Protein AF-A0AAU9UT46-F1 (afdb_monomer_lite)

Structure (mmCIF, N/CA/C/O backbone):
data_AF-A0AAU9UT46-F1
#
_entry.id   AF-A0AAU9UT46-F1
#
loop_
_atom_site.group_PDB
_atom_site.id
_atom_site.type_symbol
_atom_site.label_atom_id
_atom_site.label_alt_id
_atom_site.label_comp_id
_atom_site.label_asym_id
_atom_site.label_entity_id
_atom_site.label_seq_id
_atom_site.pdbx_PDB_ins_code
_atom_site.Cartn_x
_atom_site.Cartn_y
_atom_site.Cartn_z
_atom_site.occupancy
_atom_site.B_iso_or_equiv
_atom_site.auth_seq_id
_atom_site.auth_comp_id
_atom_site.auth_asym_id
_atom_site.auth_atom_id
_atom_site.pdbx_PDB_model_num
ATOM 1 N N . MET A 1 1 ? -20.788 -35.777 -8.411 1.00 57.06 1 MET A N 1
ATOM 2 C CA . MET A 1 1 ? -21.343 -35.150 -7.196 1.00 57.06 1 MET A CA 1
ATOM 3 C C . MET A 1 1 ? -21.324 -36.200 -6.097 1.00 57.06 1 MET A C 1
ATOM 5 O O . MET A 1 1 ? -22.243 -37.003 -6.020 1.00 57.06 1 MET A O 1
ATOM 9 N N . SER A 1 2 ? -20.212 -36.326 -5.370 1.00 73.00 2 SER A N 1
ATOM 10 C CA . SER A 1 2 ? -20.062 -37.374 -4.350 1.00 73.00 2 SER A CA 1
ATOM 11 C C . SER A 1 2 ? -20.834 -36.997 -3.082 1.00 73.00 2 SER A C 1
ATOM 13 O O . SER A 1 2 ? -21.004 -35.815 -2.790 1.00 73.00 2 SER A O 1
ATOM 15 N N . LEU A 1 3 ? -21.284 -37.997 -2.319 1.00 74.81 3 LEU A N 1
ATOM 16 C CA . LEU A 1 3 ? -22.036 -37.840 -1.062 1.00 74.81 3 LEU A CA 1
ATOM 17 C C . LEU A 1 3 ? -21.371 -36.847 -0.080 1.00 74.81 3 LEU A C 1
ATOM 19 O O . LEU A 1 3 ? -22.047 -36.121 0.639 1.00 74.81 3 LEU A O 1
ATOM 23 N N . ILE A 1 4 ? -20.038 -36.762 -0.129 1.00 72.44 4 ILE A N 1
ATOM 24 C CA . ILE A 1 4 ? -19.201 -35.848 0.661 1.00 72.44 4 ILE A CA 1
ATOM 25 C C . ILE A 1 4 ? -19.511 -34.374 0.346 1.00 72.44 4 ILE A C 1
ATOM 27 O O . ILE A 1 4 ? -19.546 -33.549 1.252 1.00 72.44 4 ILE A O 1
ATOM 31 N N . GLN A 1 5 ? -19.788 -34.031 -0.917 1.00 68.56 5 GLN A N 1
ATOM 32 C CA . GLN A 1 5 ? -20.139 -32.657 -1.296 1.00 68.56 5 GLN A CA 1
ATOM 33 C C . GLN A 1 5 ? -21.532 -32.258 -0.793 1.00 68.56 5 GLN A C 1
ATOM 35 O O . GLN A 1 5 ? -21.750 -31.094 -0.482 1.00 68.56 5 GLN A O 1
ATOM 40 N N . ILE A 1 6 ? -22.462 -33.212 -0.690 1.00 75.38 6 ILE A N 1
ATOM 41 C CA . ILE A 1 6 ? -23.823 -32.959 -0.196 1.00 75.38 6 ILE A CA 1
ATOM 42 C C . ILE A 1 6 ? -23.802 -32.720 1.319 1.00 75.38 6 ILE A C 1
ATOM 44 O O . ILE A 1 6 ? -24.430 -31.775 1.786 1.00 75.38 6 ILE A O 1
ATOM 48 N N . ILE A 1 7 ? -23.024 -33.508 2.072 1.00 76.75 7 ILE A N 1
ATOM 49 C CA . ILE A 1 7 ? -22.864 -33.328 3.525 1.00 76.75 7 ILE A CA 1
ATOM 50 C C . ILE A 1 7 ? -22.208 -31.975 3.834 1.00 76.75 7 ILE A C 1
ATOM 52 O O . ILE A 1 7 ? -22.730 -31.227 4.653 1.00 76.75 7 ILE A O 1
ATOM 56 N N . ALA A 1 8 ? -21.146 -31.607 3.107 1.00 77.12 8 ALA A N 1
ATOM 57 C CA . ALA A 1 8 ? -20.472 -30.320 3.294 1.00 77.12 8 ALA A CA 1
ATOM 58 C C . ALA A 1 8 ? -21.387 -29.112 3.010 1.00 77.12 8 ALA A C 1
ATOM 60 O O . ALA A 1 8 ? -21.288 -28.089 3.683 1.00 77.12 8 ALA A O 1
ATOM 61 N N . ILE A 1 9 ? -22.297 -29.221 2.032 1.00 78.12 9 ILE A N 1
ATOM 62 C CA . ILE A 1 9 ? -23.292 -28.175 1.753 1.00 78.12 9 ILE A CA 1
ATOM 63 C C . ILE A 1 9 ? -24.367 -28.136 2.848 1.00 78.12 9 ILE A C 1
ATOM 65 O O . ILE A 1 9 ? -24.768 -27.047 3.246 1.00 78.12 9 ILE A O 1
ATOM 69 N N . CYS A 1 10 ? -24.816 -29.288 3.359 1.00 74.44 10 CYS A N 1
ATOM 70 C CA . CYS A 1 10 ? -25.773 -29.342 4.469 1.00 74.44 10 CYS A CA 1
ATOM 71 C C . CYS A 1 10 ? -25.213 -28.715 5.753 1.00 74.44 10 CYS A C 1
ATOM 73 O O . CYS A 1 10 ? -25.909 -27.918 6.373 1.00 74.44 10 CYS A O 1
ATOM 75 N N . GLU A 1 11 ? -23.959 -29.001 6.110 1.00 73.00 11 GLU A N 1
ATOM 76 C CA . GLU A 1 11 ? -23.296 -28.379 7.265 1.00 73.00 11 GLU A CA 1
ATOM 77 C C . GLU A 1 11 ? -23.102 -26.867 7.060 1.00 73.00 11 GLU A C 1
ATOM 79 O O . GLU A 1 11 ? -23.383 -26.078 7.958 1.00 73.00 11 GLU A O 1
ATOM 84 N N . ALA A 1 12 ? -22.710 -26.435 5.855 1.00 66.31 12 ALA A N 1
ATOM 85 C CA . ALA A 1 12 ? -22.532 -25.015 5.532 1.00 66.31 12 ALA A CA 1
ATOM 86 C C . ALA A 1 12 ? -23.845 -24.206 5.503 1.00 66.31 12 ALA A C 1
ATOM 88 O O . ALA A 1 12 ? -23.811 -22.976 5.560 1.00 66.31 12 ALA A O 1
ATOM 89 N N . VAL A 1 13 ? -24.999 -24.872 5.397 1.00 72.38 13 VAL A N 1
ATOM 90 C CA . VAL A 1 13 ? -26.329 -24.244 5.455 1.00 72.38 13 VAL A CA 1
ATOM 91 C C . VAL A 1 13 ? -26.813 -24.045 6.903 1.00 72.38 13 VAL A C 1
ATOM 93 O O . VAL A 1 13 ? -27.718 -23.238 7.128 1.00 72.38 13 VAL A O 1
ATOM 96 N N . GLU A 1 14 ? -26.194 -24.693 7.898 1.00 63.91 14 GLU A N 1
ATOM 97 C CA . GLU A 1 14 ? -26.629 -24.668 9.307 1.00 63.91 14 GLU A CA 1
ATOM 98 C C . GLU A 1 14 ? -25.865 -23.716 10.252 1.00 63.91 14 GLU A C 1
ATOM 100 O O . GLU A 1 14 ? -26.009 -23.794 11.471 1.00 63.91 14 GLU A O 1
ATOM 105 N N . GLU A 1 15 ? -25.173 -22.702 9.735 1.00 54.78 15 GLU A N 1
ATOM 106 C CA . GLU A 1 15 ? -24.756 -21.526 10.522 1.00 54.78 15 GLU A CA 1
ATOM 107 C C . GLU A 1 15 ? -25.222 -20.271 9.758 1.00 54.78 15 GLU A C 1
ATOM 109 O O . GLU A 1 15 ? -24.968 -20.119 8.572 1.00 54.78 15 GLU A O 1
ATOM 114 N N . ASP A 1 16 ? -25.993 -19.315 10.285 1.00 53.94 16 ASP A N 1
ATOM 115 C CA . ASP A 1 16 ? -25.630 -18.464 11.417 1.00 53.94 16 ASP A CA 1
ATOM 116 C C . ASP A 1 16 ? -26.837 -17.547 11.775 1.00 53.94 16 ASP A C 1
ATOM 118 O O . ASP A 1 16 ? -26.892 -16.363 11.431 1.00 53.94 16 ASP A O 1
ATOM 122 N N . LYS A 1 17 ? -27.883 -18.083 12.429 1.00 49.91 17 LYS A N 1
ATOM 123 C CA . LYS A 1 17 ? -29.036 -17.279 12.916 1.00 49.91 17 LYS A CA 1
ATOM 124 C C . LYS A 1 17 ? -28.889 -16.779 14.358 1.00 49.91 17 LYS A C 1
ATOM 126 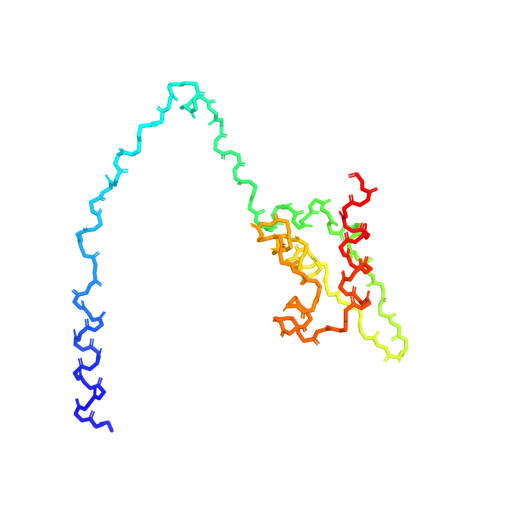O O . LYS A 1 17 ? -29.826 -16.195 14.899 1.00 49.91 17 LYS A O 1
ATOM 131 N N . ASN A 1 18 ? -27.728 -16.959 14.991 1.00 47.59 18 ASN A N 1
ATOM 132 C CA . ASN A 1 18 ? -27.540 -16.605 16.401 1.00 47.59 18 ASN A CA 1
ATOM 133 C C . ASN A 1 18 ? -26.243 -15.837 16.684 1.00 47.59 18 ASN A C 1
ATOM 135 O O . ASN A 1 18 ? -25.577 -16.051 17.698 1.00 47.59 18 ASN A O 1
ATOM 139 N N . ARG A 1 19 ? -25.917 -14.850 15.846 1.00 50.25 19 ARG A N 1
ATOM 140 C CA . ARG A 1 19 ? -24.988 -13.783 16.229 1.00 50.25 19 ARG A CA 1
ATOM 141 C C . ARG A 1 19 ? -25.647 -12.901 17.296 1.00 50.25 19 ARG A C 1
ATOM 143 O O . ARG A 1 19 ? -26.178 -11.827 17.007 1.00 50.25 19 ARG A O 1
ATOM 150 N N . LYS A 1 20 ? -25.622 -13.338 18.561 1.00 53.19 20 LYS A N 1
ATOM 151 C CA . LYS A 1 20 ? -25.928 -12.467 19.706 1.00 53.19 20 LYS A CA 1
ATOM 152 C C . LYS A 1 20 ? -25.058 -11.221 19.560 1.00 53.19 20 LYS A C 1
ATOM 154 O O . LYS A 1 20 ? -23.833 -11.311 19.656 1.00 53.19 20 LYS A O 1
ATOM 159 N N . LYS A 1 21 ? -25.672 -10.067 19.272 1.00 53.19 21 LYS A N 1
ATOM 160 C CA . LYS A 1 21 ? -24.966 -8.784 19.180 1.00 53.19 21 LYS A CA 1
ATOM 161 C C . LYS A 1 21 ? -24.264 -8.558 20.514 1.00 53.19 21 LYS A C 1
ATOM 163 O O . LYS A 1 21 ? -24.907 -8.212 21.503 1.00 53.19 21 LYS A O 1
ATOM 168 N N . LYS A 1 22 ? -22.953 -8.803 20.550 1.00 56.03 22 LYS A N 1
ATOM 169 C CA . LYS A 1 22 ? -22.112 -8.511 21.709 1.00 56.03 22 LYS A CA 1
ATOM 170 C C . LYS A 1 22 ? -22.293 -7.023 22.013 1.00 56.03 22 LYS A C 1
ATOM 172 O O . LYS A 1 22 ? -21.931 -6.173 21.203 1.00 56.03 22 LYS A O 1
ATOM 177 N N . ARG A 1 23 ? -22.935 -6.708 23.141 1.00 60.28 23 ARG A N 1
ATOM 178 C CA . ARG A 1 23 ? -23.044 -5.338 23.647 1.00 60.28 23 ARG A CA 1
ATOM 179 C C . ARG A 1 23 ? -21.681 -4.962 24.208 1.00 60.28 23 ARG A C 1
ATOM 181 O O . ARG A 1 23 ? -21.388 -5.218 25.370 1.00 60.28 23 ARG A O 1
ATOM 188 N N . PHE A 1 24 ? -20.825 -4.423 23.353 1.00 65.19 24 PHE A N 1
ATOM 189 C CA . PHE A 1 24 ? -19.592 -3.795 23.800 1.00 65.19 24 PHE A CA 1
ATOM 190 C C . PHE A 1 24 ? -19.970 -2.542 24.594 1.00 65.19 24 PHE A C 1
ATOM 192 O O . PHE A 1 24 ? -20.794 -1.750 24.133 1.00 65.19 24 PHE A O 1
ATOM 199 N N . TRP A 1 25 ? -19.415 -2.377 25.795 1.00 74.06 25 TRP A N 1
ATOM 200 C CA . TRP A 1 25 ? -19.544 -1.128 26.543 1.00 74.06 25 TRP A CA 1
ATOM 201 C C . TRP A 1 25 ? -18.819 -0.032 25.760 1.00 74.06 25 TRP A C 1
ATOM 203 O O . TRP A 1 25 ? -17.596 0.074 25.780 1.00 74.06 25 TRP A O 1
ATOM 213 N N . VAL A 1 26 ? -19.586 0.752 25.009 1.00 69.44 26 VAL A N 1
ATOM 214 C CA . VAL A 1 26 ? -19.088 1.913 24.279 1.00 69.44 26 VAL A CA 1
ATOM 215 C C . VAL A 1 26 ? -19.325 3.124 25.169 1.00 69.44 26 VAL A C 1
ATOM 217 O O . VAL A 1 26 ? -20.467 3.447 25.487 1.00 69.44 26 VAL A O 1
ATOM 220 N N . HIS A 1 27 ? -18.246 3.777 25.601 1.00 76.25 27 HIS A N 1
ATOM 221 C CA . HIS A 1 27 ? -18.332 4.978 26.432 1.00 76.25 27 HIS A CA 1
ATOM 222 C C . HIS A 1 27 ? -19.253 6.032 25.771 1.00 76.25 27 HIS A C 1
ATOM 224 O O . HIS A 1 27 ? -19.146 6.216 24.558 1.00 76.25 27 HIS A O 1
ATOM 230 N N . PRO A 1 28 ? -20.109 6.772 26.506 1.00 75.06 28 PRO A N 1
ATOM 231 C CA . PRO A 1 28 ? -21.052 7.743 25.926 1.00 75.06 28 PRO A CA 1
ATOM 232 C C . PRO A 1 28 ? -20.417 8.794 25.003 1.00 75.06 28 PRO A C 1
ATOM 234 O O . PRO A 1 28 ? -21.037 9.251 24.046 1.00 75.06 28 PRO A O 1
ATOM 237 N N . LEU A 1 29 ? -19.147 9.132 25.239 1.00 68.69 29 LEU A N 1
ATOM 238 C CA . LEU A 1 29 ? -18.361 10.005 24.354 1.00 68.69 29 LEU A CA 1
ATOM 239 C C . LEU A 1 29 ? -18.135 9.402 22.956 1.00 68.69 29 LEU A C 1
ATOM 241 O O . LEU A 1 29 ? -18.107 10.131 21.971 1.00 68.69 29 LEU A O 1
ATOM 245 N N . ASN A 1 30 ? -18.037 8.076 22.850 1.00 67.25 30 ASN A N 1
ATOM 246 C CA . ASN A 1 30 ? -17.911 7.366 21.579 1.00 67.25 30 ASN A CA 1
ATOM 247 C C . ASN A 1 30 ? -19.253 7.214 20.842 1.00 67.25 30 ASN A C 1
ATOM 249 O O . ASN A 1 30 ? -19.228 6.976 19.640 1.00 67.25 30 ASN A O 1
ATOM 253 N N . LEU A 1 31 ? -20.410 7.400 21.503 1.00 69.19 31 LEU A N 1
ATOM 254 C CA . LEU A 1 31 ? -21.715 7.446 20.817 1.00 69.19 31 LEU A CA 1
ATOM 255 C C . LEU A 1 31 ? -21.901 8.724 19.989 1.00 69.19 31 LEU A C 1
ATOM 257 O O . LEU A 1 31 ? -22.631 8.712 19.004 1.00 69.19 31 LEU A O 1
ATOM 261 N N . LYS A 1 32 ? -21.244 9.822 20.381 1.00 70.12 32 LYS A N 1
ATOM 262 C CA . LYS A 1 32 ? -21.252 11.085 19.626 1.00 70.12 32 LYS A CA 1
ATOM 263 C C . LYS A 1 32 ? -20.167 11.147 18.557 1.00 70.12 32 LYS A C 1
ATOM 265 O O . LYS A 1 32 ? -20.130 12.107 17.793 1.00 70.12 32 LYS A O 1
ATOM 270 N N . ARG A 1 33 ? -19.269 10.156 18.511 1.00 65.00 33 ARG A N 1
ATOM 271 C CA . ARG A 1 33 ? -18.259 10.083 17.462 1.00 65.00 33 ARG A CA 1
ATOM 272 C C . ARG A 1 33 ? -19.012 9.806 16.159 1.00 65.00 33 ARG A C 1
ATOM 274 O O . ARG A 1 33 ? -19.620 8.739 16.066 1.00 65.00 33 ARG A O 1
ATOM 281 N N . PRO A 1 34 ? -19.009 10.717 15.168 1.00 61.66 34 PRO A N 1
ATOM 282 C CA . PRO A 1 34 ? -19.536 10.364 13.862 1.00 61.66 34 PRO A CA 1
ATOM 283 C C . PRO A 1 34 ? -18.795 9.103 13.431 1.00 61.66 34 PRO A C 1
ATOM 285 O O . PRO A 1 34 ? -17.572 9.019 13.590 1.00 61.66 34 PRO A O 1
ATOM 288 N N . PHE A 1 35 ? -19.535 8.094 12.978 1.00 56.91 35 PHE A N 1
ATOM 289 C CA . PHE A 1 35 ? -18.959 6.858 12.469 1.00 56.91 35 PHE A CA 1
ATOM 290 C C . PHE A 1 35 ? -18.274 7.193 11.141 1.00 56.91 35 PHE A C 1
ATOM 292 O O . PHE A 1 35 ? -18.795 6.954 10.061 1.00 56.91 35 PHE A O 1
ATOM 299 N N . PHE A 1 36 ? -17.130 7.865 11.227 1.00 59.62 36 PHE A N 1
ATOM 300 C CA . PHE A 1 36 ? -16.348 8.315 10.096 1.00 59.62 36 PHE A CA 1
ATOM 301 C C . PHE A 1 36 ? -15.483 7.152 9.639 1.00 59.62 36 PHE A C 1
ATOM 303 O O . PHE A 1 36 ? -14.264 7.131 9.802 1.00 59.62 36 PHE A O 1
ATOM 310 N N . VAL A 1 37 ? -16.150 6.122 9.138 1.00 58.84 37 VAL A N 1
ATOM 311 C CA . VAL A 1 37 ? -15.489 5.087 8.366 1.00 58.84 37 VAL A CA 1
ATOM 312 C C . VAL A 1 37 ? -15.458 5.623 6.950 1.00 58.84 37 VAL A C 1
ATOM 314 O O . VAL A 1 37 ? -16.425 5.459 6.214 1.00 58.84 37 VAL A O 1
ATOM 317 N N . LYS A 1 38 ? -14.369 6.312 6.586 1.00 66.38 38 LYS A N 1
ATOM 318 C CA . LYS A 1 38 ? -14.097 6.538 5.165 1.00 66.38 38 LYS A CA 1
ATOM 319 C C . LYS A 1 38 ? -14.017 5.170 4.511 1.00 66.38 38 LYS A C 1
ATOM 321 O O . LYS A 1 38 ? -13.248 4.316 4.966 1.00 66.38 38 LY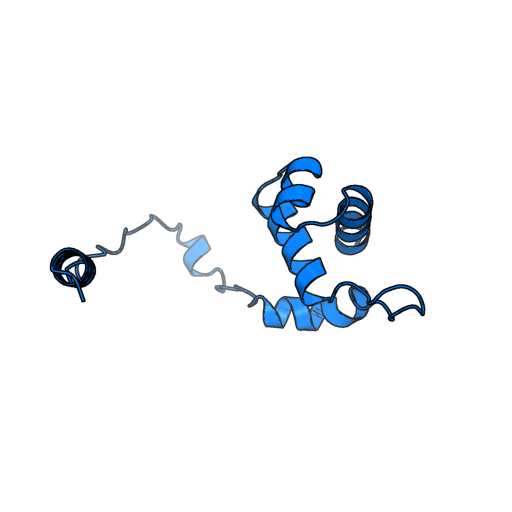S A O 1
ATOM 326 N N . THR A 1 39 ? -14.827 4.952 3.486 1.00 83.75 39 THR A N 1
ATOM 327 C CA . THR A 1 39 ? -14.737 3.715 2.713 1.00 83.75 39 THR A CA 1
ATOM 328 C C . THR A 1 39 ? -13.373 3.651 2.024 1.00 83.75 39 THR A C 1
ATOM 330 O O . THR A 1 39 ? -12.709 4.670 1.809 1.00 83.75 39 THR A O 1
ATOM 333 N N . PHE A 1 40 ? -12.913 2.440 1.704 1.00 84.88 40 PHE A N 1
ATOM 334 C CA . PHE A 1 40 ? -11.634 2.267 1.013 1.00 84.88 40 PHE A CA 1
ATOM 335 C C . PHE A 1 40 ? -11.592 3.075 -0.297 1.00 84.88 40 PHE A C 1
ATOM 337 O O . PHE A 1 40 ? -10.579 3.704 -0.592 1.00 84.88 40 PHE A O 1
ATOM 344 N N . ASP A 1 41 ? -12.702 3.114 -1.039 1.00 85.12 41 ASP A N 1
ATOM 345 C CA . ASP A 1 41 ? -12.798 3.832 -2.311 1.00 85.12 41 ASP A CA 1
ATOM 346 C C . ASP A 1 41 ? -12.806 5.359 -2.134 1.00 85.12 41 ASP A C 1
ATOM 348 O O . ASP A 1 41 ? -12.189 6.065 -2.927 1.00 85.12 41 ASP A O 1
ATOM 352 N N . GLU A 1 42 ? -13.411 5.888 -1.066 1.00 85.12 42 GLU A N 1
ATOM 353 C CA . GLU A 1 42 ? -13.309 7.315 -0.723 1.00 85.12 42 GLU A CA 1
ATOM 354 C C . GLU A 1 42 ? -11.873 7.713 -0.376 1.00 85.12 42 GLU A C 1
ATOM 356 O O . GLU A 1 42 ? -11.375 8.745 -0.831 1.00 85.12 42 GLU A O 1
ATOM 361 N N . LEU A 1 43 ? -11.184 6.888 0.420 1.00 85.19 43 LEU A N 1
ATOM 362 C CA . LEU A 1 43 ? -9.778 7.112 0.749 1.00 85.19 43 LEU A CA 1
ATOM 363 C C . LEU A 1 43 ? -8.914 7.052 -0.512 1.00 85.19 43 LEU A C 1
ATOM 365 O O . LEU A 1 43 ? -8.057 7.910 -0.720 1.00 85.19 43 LEU A O 1
ATOM 369 N N . LEU A 1 44 ? -9.175 6.071 -1.374 1.00 87.44 44 LEU A N 1
ATOM 370 C CA . LEU A 1 44 ? -8.499 5.949 -2.651 1.00 87.44 44 LEU A CA 1
ATOM 371 C C . LEU A 1 44 ? -8.758 7.171 -3.528 1.00 87.44 44 LEU A C 1
ATOM 373 O O . LEU A 1 44 ? -7.807 7.694 -4.085 1.00 87.44 44 LEU A O 1
ATOM 377 N N . SER A 1 45 ? -9.991 7.672 -3.616 1.00 86.31 45 SER A N 1
ATOM 378 C CA . SER A 1 45 ? -10.313 8.875 -4.389 1.00 86.31 45 SER A CA 1
ATOM 379 C C . SER A 1 45 ? -9.497 10.080 -3.923 1.00 86.31 45 SER A C 1
ATOM 381 O O . SER A 1 45 ? -8.965 10.809 -4.757 1.00 86.31 45 SER A O 1
ATOM 383 N N . LEU A 1 46 ? -9.350 10.267 -2.609 1.00 82.94 46 LEU A N 1
ATOM 384 C CA . LEU A 1 46 ? -8.606 11.392 -2.034 1.00 82.94 46 LEU A CA 1
ATOM 385 C C . LEU A 1 46 ? -7.095 11.317 -2.285 1.00 82.94 46 LEU A C 1
ATOM 387 O O . LEU A 1 46 ? -6.460 12.348 -2.480 1.00 82.94 46 LEU A O 1
ATOM 391 N N . ILE A 1 47 ? -6.520 10.113 -2.274 1.00 81.69 47 ILE A N 1
ATOM 392 C CA . ILE A 1 47 ? -5.063 9.896 -2.358 1.00 81.69 47 ILE A CA 1
ATOM 393 C C . ILE A 1 47 ? -4.657 9.411 -3.773 1.00 81.69 47 ILE A C 1
ATOM 395 O O . ILE A 1 47 ? -3.485 9.256 -4.096 1.00 81.69 47 ILE A O 1
ATOM 399 N N . SER A 1 48 ? -5.623 9.201 -4.671 1.00 76.69 48 SER A N 1
ATOM 400 C CA . SER A 1 48 ? -5.423 8.640 -6.018 1.00 76.69 48 SER A CA 1
ATOM 401 C C . SER A 1 48 ? -4.377 9.397 -6.833 1.00 76.69 48 SER A C 1
ATOM 403 O O . SER A 1 48 ? -3.524 8.770 -7.461 1.00 76.69 48 SER A O 1
ATOM 405 N N . LEU A 1 49 ? -4.409 10.731 -6.778 1.00 73.50 49 LEU A N 1
ATOM 406 C CA . LEU A 1 49 ? -3.490 11.612 -7.498 1.00 73.50 49 LEU A CA 1
ATOM 407 C C . LEU A 1 49 ? -2.035 11.454 -7.040 1.00 73.50 49 LEU A C 1
ATOM 409 O O . LEU A 1 49 ? -1.140 11.497 -7.878 1.00 73.50 49 LEU A O 1
ATOM 413 N N . SER A 1 50 ? -1.782 11.231 -5.746 1.00 73.50 50 SER A N 1
ATOM 414 C CA . SER A 1 50 ? -0.418 11.057 -5.222 1.00 73.50 50 SER A CA 1
ATOM 415 C C . SER A 1 50 ? 0.097 9.622 -5.353 1.00 73.50 50 SER A C 1
ATOM 417 O O . SER A 1 50 ? 1.304 9.387 -5.349 1.00 73.50 50 SER A O 1
ATOM 419 N N . LEU A 1 51 ? -0.803 8.648 -5.508 1.00 78.75 51 LEU A N 1
ATOM 420 C CA . LEU A 1 51 ? -0.453 7.237 -5.689 1.00 78.75 51 LEU A CA 1
ATOM 421 C C . LEU A 1 51 ? -0.276 6.837 -7.152 1.00 78.75 51 LEU A C 1
ATOM 423 O O . LEU A 1 51 ? 0.254 5.755 -7.424 1.00 78.75 51 LEU A O 1
ATOM 427 N N . TYR A 1 52 ? -0.734 7.670 -8.086 1.00 84.81 52 TYR A N 1
ATOM 428 C CA . TYR A 1 52 ? -0.633 7.391 -9.507 1.00 84.81 52 TYR A CA 1
ATOM 429 C C . TYR A 1 52 ? 0.822 7.422 -9.977 1.00 84.81 52 TYR A C 1
ATOM 431 O O . TYR A 1 52 ? 1.545 8.400 -9.797 1.00 84.81 52 TYR A O 1
ATOM 439 N N . LYS A 1 53 ? 1.2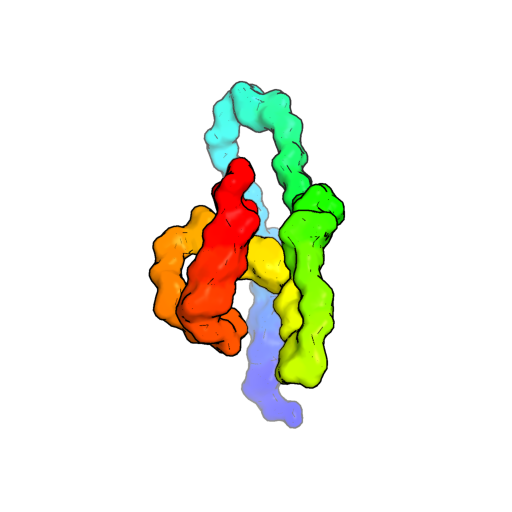42 6.339 -10.635 1.00 84.94 53 LYS A N 1
ATOM 440 C CA . LYS A 1 53 ? 2.501 6.272 -11.376 1.00 84.94 53 LYS A CA 1
ATOM 441 C C . LYS A 1 53 ? 2.210 5.936 -12.831 1.00 84.94 53 LYS A C 1
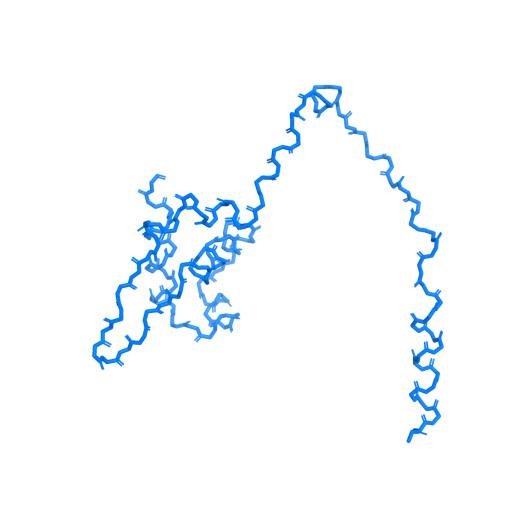ATOM 443 O O . LYS A 1 53 ? 1.313 5.152 -13.125 1.00 84.94 53 LYS A O 1
ATOM 448 N N . LYS A 1 54 ? 2.982 6.542 -13.734 1.00 85.94 54 LYS A N 1
ATOM 449 C CA . LYS A 1 54 ? 2.892 6.281 -15.171 1.00 85.94 54 LYS A CA 1
ATOM 450 C C . LYS A 1 54 ? 3.571 4.953 -15.504 1.00 85.94 54 LYS A C 1
ATOM 452 O O . LYS A 1 54 ? 4.632 4.646 -14.959 1.00 85.94 54 LYS A O 1
ATOM 457 N N . ASP A 1 55 ? 2.975 4.207 -16.425 1.00 90.19 55 ASP A N 1
ATOM 458 C CA . ASP A 1 55 ? 3.614 3.043 -17.028 1.00 90.19 55 ASP A CA 1
ATOM 459 C C . ASP A 1 55 ? 4.923 3.443 -17.719 1.00 90.19 55 ASP A C 1
ATOM 461 O O . ASP A 1 55 ? 5.052 4.520 -18.308 1.00 90.19 55 ASP A O 1
ATOM 465 N N . THR A 1 56 ? 5.901 2.550 -17.649 1.00 89.12 56 THR A N 1
ATOM 466 C CA . THR A 1 56 ? 7.177 2.690 -18.356 1.00 89.12 56 THR A CA 1
ATOM 467 C C . THR A 1 56 ? 7.257 1.649 -19.466 1.00 89.12 56 THR A C 1
ATOM 469 O O . THR A 1 56 ? 6.560 0.637 -19.412 1.00 89.12 56 THR A O 1
ATOM 472 N N . ASN A 1 57 ? 8.152 1.847 -20.438 1.00 87.62 57 ASN A N 1
ATOM 473 C CA . ASN A 1 57 ? 8.335 0.902 -21.550 1.00 87.62 57 ASN A CA 1
ATOM 474 C C . ASN A 1 57 ? 8.675 -0.526 -21.085 1.00 87.62 57 ASN A C 1
ATOM 476 O O . ASN A 1 57 ? 8.397 -1.483 -21.797 1.00 87.62 57 ASN A O 1
ATOM 480 N N . CYS A 1 58 ? 9.262 -0.672 -19.895 1.00 82.94 58 CYS A N 1
ATOM 481 C CA . CYS A 1 58 ? 9.701 -1.961 -19.365 1.00 82.94 58 CYS A CA 1
ATOM 482 C C . CYS A 1 58 ? 8.670 -2.624 -18.438 1.00 82.94 58 CYS A C 1
ATOM 484 O O . CYS A 1 58 ? 8.738 -3.829 -18.208 1.00 82.94 58 CYS A O 1
ATOM 486 N N . ARG A 1 59 ? 7.758 -1.849 -17.832 1.00 86.94 59 ARG A N 1
ATOM 487 C CA . ARG A 1 59 ? 6.883 -2.325 -16.751 1.00 86.94 59 ARG A CA 1
ATOM 488 C C . ARG A 1 59 ? 5.651 -1.439 -16.576 1.00 86.94 59 ARG A C 1
ATOM 490 O O . ARG A 1 59 ? 5.766 -0.212 -16.504 1.00 86.94 59 ARG A O 1
ATOM 497 N N . ARG A 1 60 ? 4.507 -2.099 -16.354 1.00 88.06 60 ARG A N 1
ATOM 498 C CA . ARG A 1 60 ? 3.277 -1.485 -15.835 1.00 88.06 60 ARG A CA 1
ATOM 499 C C . ARG A 1 60 ? 3.441 -1.023 -14.389 1.00 88.06 60 ARG A C 1
ATOM 501 O O . ARG A 1 60 ? 3.979 -1.748 -13.547 1.00 88.06 60 ARG A O 1
ATOM 508 N N . ALA A 1 61 ? 2.982 0.185 -14.106 1.00 90.31 61 ALA A N 1
ATOM 509 C CA . ALA A 1 61 ? 2.956 0.742 -12.771 1.00 90.31 61 ALA A CA 1
ATOM 510 C C . ALA A 1 61 ? 1.994 -0.045 -11.869 1.00 90.31 61 ALA A C 1
ATOM 512 O O . ALA A 1 61 ? 0.962 -0.547 -12.309 1.00 90.31 61 ALA A O 1
ATOM 513 N N . VAL A 1 62 ? 2.341 -0.139 -10.581 1.00 90.38 62 VAL A N 1
ATOM 514 C CA . VAL A 1 62 ? 1.434 -0.699 -9.566 1.00 90.38 62 VAL A CA 1
ATOM 515 C C . VAL A 1 62 ? 0.259 0.251 -9.412 1.00 90.38 62 VAL A C 1
ATOM 517 O O . VAL A 1 62 ? 0.473 1.457 -9.252 1.00 90.38 62 VAL A O 1
ATOM 520 N N . GLN A 1 63 ? -0.961 -0.277 -9.438 1.00 90.94 63 GLN A N 1
ATOM 521 C CA . GLN A 1 63 ? -2.143 0.572 -9.407 1.00 90.94 63 GLN A CA 1
ATOM 522 C C . GLN A 1 63 ? -2.251 1.322 -8.068 1.00 90.94 63 GLN A C 1
ATOM 524 O O . GLN A 1 63 ? -1.907 0.761 -7.023 1.00 90.94 63 GLN A O 1
ATOM 529 N N . PRO A 1 64 ? -2.793 2.557 -8.051 1.00 90.94 64 PRO A N 1
ATOM 530 C CA . PRO A 1 64 ? -3.032 3.316 -6.820 1.00 90.94 64 PRO A CA 1
ATOM 531 C C . PRO A 1 64 ? -3.746 2.510 -5.730 1.00 90.94 64 PRO A C 1
ATOM 533 O O . PRO A 1 64 ? -3.373 2.558 -4.560 1.00 90.94 64 PRO A O 1
ATOM 536 N N . LYS A 1 65 ? -4.733 1.707 -6.141 1.00 91.06 65 LYS A N 1
ATOM 537 C CA . LYS A 1 65 ? -5.504 0.813 -5.276 1.00 91.06 65 LYS A CA 1
ATOM 538 C C . LYS A 1 65 ? -4.626 -0.211 -4.558 1.00 91.06 65 LYS A C 1
ATOM 540 O O . LYS A 1 65 ? -4.731 -0.376 -3.346 1.00 91.06 65 LYS A O 1
ATOM 545 N N . GLU A 1 66 ? -3.753 -0.885 -5.296 1.00 92.31 66 GLU A N 1
ATOM 546 C CA . GLU A 1 66 ? -2.847 -1.893 -4.740 1.00 92.31 66 GLU A CA 1
ATOM 547 C C . GLU A 1 66 ? -1.814 -1.257 -3.813 1.00 92.31 66 GLU A C 1
ATOM 549 O O . GLU A 1 66 ? -1.568 -1.766 -2.723 1.00 92.31 66 GLU A O 1
ATOM 554 N N . ARG A 1 67 ? -1.268 -0.099 -4.204 1.00 93.00 67 ARG A N 1
ATOM 555 C CA . ARG A 1 67 ? -0.331 0.671 -3.375 1.00 93.00 67 ARG A CA 1
ATOM 556 C C . ARG A 1 67 ? -0.961 1.035 -2.031 1.00 93.00 67 ARG A C 1
ATOM 558 O O . ARG A 1 67 ? -0.364 0.769 -0.993 1.00 93.00 67 ARG A O 1
ATOM 565 N N . LEU A 1 68 ? -2.192 1.554 -2.045 1.00 92.19 68 LEU A N 1
ATOM 566 C CA . LEU A 1 68 ? -2.939 1.881 -0.829 1.00 92.19 68 LEU A CA 1
ATOM 567 C C . LEU A 1 68 ? -3.207 0.642 0.036 1.00 92.19 68 LEU A C 1
ATOM 569 O O . LEU A 1 68 ? -3.063 0.693 1.255 1.00 92.19 68 LEU A O 1
ATOM 573 N N . MET A 1 69 ? -3.568 -0.483 -0.582 1.00 92.94 69 MET A N 1
ATOM 574 C CA . MET A 1 69 ? -3.821 -1.738 0.125 1.00 92.94 69 MET A CA 1
ATOM 575 C C . MET A 1 69 ? -2.569 -2.267 0.842 1.00 92.94 69 MET A C 1
ATOM 577 O O . MET A 1 69 ? -2.669 -2.692 1.994 1.00 92.94 69 MET A O 1
ATOM 581 N N . ILE A 1 70 ? -1.398 -2.208 0.198 1.00 93.69 70 ILE A N 1
ATOM 582 C CA . ILE A 1 70 ? -0.114 -2.600 0.801 1.00 93.69 70 ILE A CA 1
ATOM 583 C C . ILE A 1 70 ? 0.173 -1.735 2.033 1.00 93.69 70 ILE A C 1
ATOM 585 O O . ILE A 1 70 ? 0.473 -2.263 3.106 1.00 93.69 70 ILE A O 1
ATOM 589 N N . THR A 1 71 ? 0.017 -0.417 1.908 1.00 93.19 71 THR A N 1
ATOM 590 C CA . THR A 1 71 ? 0.247 0.523 3.010 1.00 93.19 71 THR A CA 1
ATOM 591 C C . THR A 1 71 ? -0.718 0.292 4.165 1.00 93.19 71 THR A C 1
ATOM 593 O O . THR A 1 71 ? -0.288 0.191 5.311 1.00 93.19 71 THR A O 1
ATOM 596 N N . LEU A 1 72 ? -2.016 0.135 3.892 1.00 92.12 72 LEU A N 1
ATOM 597 C CA . LEU A 1 72 ? -3.003 -0.151 4.934 1.00 92.12 72 LEU A CA 1
ATOM 598 C C . LEU A 1 72 ? -2.718 -1.478 5.635 1.00 92.12 72 LEU A C 1
ATOM 600 O O . LEU A 1 72 ? -2.816 -1.554 6.857 1.00 92.12 72 LEU A O 1
ATOM 604 N N . ARG A 1 73 ? -2.319 -2.518 4.892 1.00 93.75 73 ARG A N 1
ATOM 605 C CA . ARG A 1 73 ? -1.929 -3.803 5.483 1.00 93.75 73 ARG A CA 1
ATOM 606 C C . ARG A 1 73 ? -0.730 -3.642 6.415 1.00 93.75 73 ARG A C 1
ATOM 608 O O . ARG A 1 73 ? -0.750 -4.205 7.513 1.00 93.75 73 ARG A O 1
ATOM 615 N N . TYR A 1 74 ? 0.283 -2.887 5.991 1.00 94.31 74 TYR A N 1
ATOM 616 C CA . TYR A 1 74 ? 1.457 -2.581 6.804 1.00 94.31 74 TYR A CA 1
ATOM 617 C C . TYR A 1 74 ? 1.077 -1.815 8.076 1.00 94.31 74 TYR A C 1
ATOM 619 O O . TYR A 1 74 ? 1.414 -2.267 9.163 1.00 94.31 74 TYR A O 1
ATOM 627 N N . LEU A 1 75 ? 0.305 -0.730 7.967 1.00 91.88 75 LEU A N 1
ATOM 628 C CA . LEU A 1 75 ? -0.111 0.087 9.113 1.00 91.88 75 LEU A CA 1
ATOM 629 C C . LEU A 1 75 ? -1.019 -0.672 10.090 1.00 91.88 75 LEU A C 1
ATOM 631 O O . LEU A 1 75 ? -0.891 -0.512 11.299 1.00 91.88 75 LEU A O 1
ATOM 635 N N . ALA A 1 76 ? -1.926 -1.509 9.582 1.00 92.75 76 ALA A N 1
ATOM 636 C CA . ALA A 1 76 ? -2.860 -2.260 10.416 1.00 92.75 76 ALA A CA 1
ATOM 637 C C . ALA A 1 76 ? -2.210 -3.453 11.133 1.00 92.75 76 ALA A C 1
ATOM 639 O O . ALA A 1 76 ? -2.648 -3.818 12.220 1.00 92.75 76 ALA A O 1
ATOM 640 N N . THR A 1 77 ? -1.202 -4.087 10.520 1.00 93.75 77 THR A N 1
ATOM 641 C CA . THR A 1 77 ? -0.616 -5.340 11.038 1.00 93.75 77 THR A CA 1
ATOM 642 C C . THR A 1 77 ? 0.790 -5.161 11.616 1.00 93.75 77 THR A C 1
ATOM 644 O O . THR A 1 77 ? 1.219 -5.985 12.415 1.00 93.75 77 THR A O 1
ATOM 647 N N . GLY A 1 78 ? 1.544 -4.145 11.186 1.00 90.38 78 GLY A N 1
ATOM 648 C CA . GLY A 1 78 ? 2.942 -3.929 11.582 1.00 90.38 78 GLY A CA 1
ATOM 649 C C . GLY A 1 78 ? 3.918 -5.013 11.103 1.00 90.38 78 GLY A C 1
ATOM 650 O O . GLY A 1 78 ? 4.986 -5.184 11.684 1.00 90.38 78 GLY A O 1
ATOM 651 N N . LYS A 1 79 ? 3.556 -5.793 10.074 1.00 91.38 79 LYS A N 1
ATOM 652 C CA . LYS A 1 79 ? 4.391 -6.886 9.545 1.00 91.38 79 LYS A CA 1
ATOM 653 C C . LYS A 1 79 ? 5.688 -6.365 8.915 1.00 91.38 79 LYS A C 1
ATOM 655 O O . LYS A 1 79 ? 5.730 -5.275 8.350 1.00 91.38 79 LYS A O 1
ATOM 660 N N . SER A 1 80 ? 6.720 -7.211 8.918 1.00 94.31 80 SER A N 1
ATOM 661 C CA . SER A 1 80 ? 7.975 -6.941 8.207 1.00 94.31 80 SER A CA 1
ATOM 662 C C . SER A 1 80 ? 7.785 -6.879 6.682 1.00 94.31 80 SER A C 1
ATOM 664 O O . SER A 1 80 ? 6.883 -7.510 6.123 1.00 94.31 80 SER A O 1
ATOM 666 N N . PHE A 1 81 ? 8.696 -6.194 5.981 1.00 94.69 81 PHE A N 1
ATOM 667 C CA . PHE A 1 81 ? 8.684 -6.140 4.513 1.00 94.69 81 PHE A CA 1
ATOM 668 C C . PHE A 1 81 ? 8.908 -7.504 3.848 1.00 94.69 81 PHE A C 1
ATOM 670 O O . PHE A 1 81 ? 8.468 -7.698 2.720 1.00 94.69 81 PHE A O 1
ATOM 677 N N . SER A 1 82 ? 9.559 -8.458 4.526 1.00 95.12 82 SER A N 1
ATOM 678 C CA . SER A 1 82 ? 9.717 -9.827 4.014 1.00 95.12 82 SER A CA 1
ATOM 679 C C . SER A 1 82 ? 8.368 -10.532 3.911 1.00 95.12 82 SER A C 1
ATOM 681 O O . SER A 1 82 ? 8.033 -11.058 2.860 1.00 95.12 82 SER A O 1
ATOM 683 N N . THR A 1 83 ? 7.558 -10.452 4.966 1.00 95.38 83 THR A N 1
ATOM 684 C CA . THR A 1 83 ? 6.227 -11.068 4.990 1.00 95.38 83 THR A CA 1
ATOM 685 C C . THR A 1 83 ? 5.285 -10.403 3.987 1.00 95.38 83 THR A C 1
ATOM 687 O O . THR A 1 83 ? 4.535 -11.078 3.297 1.00 95.38 83 THR A O 1
ATOM 690 N N . LEU A 1 84 ? 5.350 -9.075 3.851 1.00 94.62 84 LEU A N 1
ATOM 691 C CA . LEU A 1 84 ? 4.563 -8.363 2.839 1.00 94.62 84 LEU A CA 1
ATOM 692 C C . LEU A 1 84 ? 4.997 -8.717 1.407 1.00 94.62 84 LEU A C 1
ATOM 694 O O . LEU A 1 84 ? 4.169 -8.742 0.503 1.00 94.62 84 LEU A O 1
ATOM 698 N N . SER A 1 85 ? 6.286 -8.991 1.197 1.00 95.44 85 SER A N 1
ATOM 699 C CA . SER A 1 85 ? 6.828 -9.416 -0.099 1.00 95.44 85 SER A CA 1
ATOM 700 C C . SER A 1 85 ? 6.232 -10.740 -0.560 1.00 95.44 85 SER A C 1
ATOM 702 O O . SER A 1 85 ? 5.887 -10.866 -1.732 1.00 95.44 85 SER A O 1
ATOM 704 N N . GLU A 1 86 ? 6.041 -11.674 0.369 1.00 95.50 86 GLU A N 1
ATOM 705 C CA . GLU A 1 86 ? 5.358 -12.947 0.133 1.00 95.50 86 GLU A CA 1
ATOM 706 C C . GLU A 1 86 ? 3.848 -12.747 -0.062 1.00 95.50 86 GLU A C 1
ATOM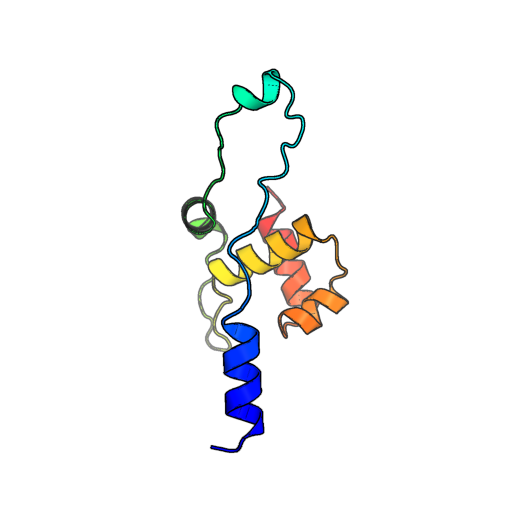 708 O O . GLU A 1 86 ? 3.297 -13.242 -1.042 1.00 95.50 86 GLU A O 1
ATOM 713 N N . ASP A 1 87 ? 3.196 -11.954 0.800 1.00 94.69 87 ASP A N 1
ATOM 714 C CA . ASP A 1 87 ? 1.746 -11.696 0.743 1.00 94.69 87 ASP A CA 1
ATOM 715 C C . ASP A 1 87 ? 1.315 -11.056 -0.599 1.00 94.69 87 ASP A C 1
ATOM 717 O O . ASP A 1 87 ? 0.250 -11.374 -1.129 1.00 94.69 87 ASP A O 1
ATOM 721 N N . PHE A 1 88 ? 2.124 -10.143 -1.151 1.00 92.88 88 PHE A N 1
ATOM 722 C CA . PHE A 1 88 ? 1.804 -9.383 -2.370 1.00 92.88 88 PHE A CA 1
ATOM 723 C C . PHE A 1 88 ? 2.614 -9.797 -3.606 1.00 92.88 88 PHE A C 1
ATOM 725 O O . PHE A 1 88 ? 2.439 -9.200 -4.667 1.00 92.88 88 PHE A O 1
ATOM 732 N N . LEU A 1 89 ? 3.504 -10.788 -3.484 1.00 94.56 89 LEU A N 1
ATOM 733 C CA . LEU A 1 89 ? 4.394 -11.252 -4.558 1.00 94.56 89 LEU A CA 1
ATOM 734 C C . LEU A 1 89 ? 5.194 -10.110 -5.218 1.00 94.56 89 LEU A C 1
ATOM 736 O O . LEU A 1 89 ? 5.403 -10.075 -6.432 1.00 94.56 89 LEU A O 1
ATOM 740 N N . MET A 1 90 ? 5.646 -9.148 -4.410 1.00 93.88 90 MET A N 1
ATOM 741 C CA . MET A 1 90 ? 6.442 -7.999 -4.856 1.00 93.88 90 MET A CA 1
ATOM 742 C C . MET A 1 90 ? 7.777 -7.955 -4.130 1.00 93.88 90 MET A C 1
ATOM 744 O O . MET A 1 90 ? 7.859 -8.289 -2.954 1.00 93.88 90 MET A O 1
ATOM 748 N N . GLY A 1 91 ? 8.834 -7.491 -4.799 1.00 94.88 91 GLY A N 1
ATOM 749 C CA . GLY A 1 91 ? 10.149 -7.359 -4.171 1.00 94.88 91 GLY A CA 1
ATOM 750 C C . GLY A 1 91 ? 10.127 -6.419 -2.957 1.00 94.88 91 GLY A C 1
ATOM 751 O O . GLY A 1 91 ? 9.469 -5.376 -2.980 1.00 94.88 91 GLY A O 1
ATOM 752 N N . LYS A 1 92 ? 10.896 -6.754 -1.912 1.00 95.94 92 LYS A N 1
ATOM 753 C CA . LYS A 1 92 ? 10.979 -5.975 -0.657 1.00 95.94 92 LYS A CA 1
ATOM 754 C C . LYS A 1 92 ? 11.300 -4.496 -0.892 1.00 95.94 92 LYS A C 1
ATOM 756 O O . LYS A 1 92 ? 10.733 -3.633 -0.229 1.00 95.94 92 LYS A O 1
ATOM 761 N N . SER A 1 93 ? 12.170 -4.203 -1.862 1.00 95.25 93 SER A N 1
ATOM 762 C CA . SER A 1 93 ? 12.511 -2.833 -2.262 1.00 95.25 93 SER A CA 1
ATOM 763 C C . SER A 1 93 ? 11.294 -2.071 -2.782 1.00 95.25 93 SER A C 1
ATOM 765 O O . SER A 1 93 ? 11.048 -0.952 -2.353 1.00 95.25 93 SER A O 1
ATOM 767 N N . THR A 1 94 ? 10.483 -2.700 -3.636 1.00 93.69 94 THR A N 1
ATOM 768 C CA . THR A 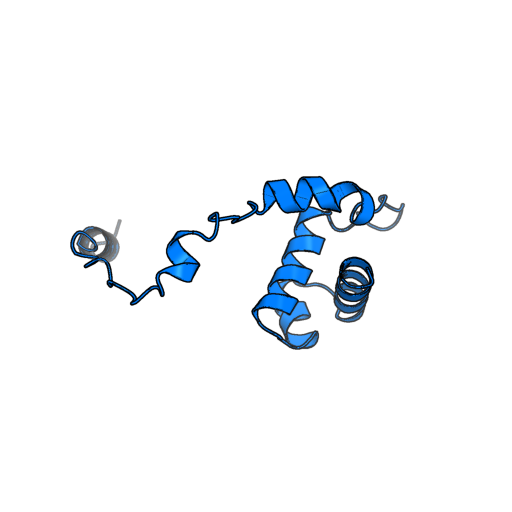1 94 ? 9.269 -2.089 -4.196 1.00 93.69 94 THR A CA 1
ATOM 769 C C . THR A 1 94 ? 8.258 -1.774 -3.100 1.00 93.69 94 THR A C 1
ATOM 771 O O . THR A 1 94 ? 7.700 -0.682 -3.084 1.00 93.69 94 THR A O 1
ATOM 774 N N . ILE A 1 95 ? 8.056 -2.698 -2.158 1.00 94.94 95 ILE A N 1
ATOM 775 C CA . ILE A 1 95 ? 7.151 -2.497 -1.019 1.00 94.94 95 ILE A CA 1
ATOM 776 C C . ILE A 1 95 ? 7.647 -1.365 -0.119 1.00 94.94 95 ILE A C 1
ATOM 778 O O . ILE A 1 95 ? 6.865 -0.483 0.224 1.00 94.94 95 ILE A O 1
ATOM 782 N N . SER A 1 96 ? 8.940 -1.353 0.213 1.00 94.75 96 SER A N 1
ATOM 783 C CA . SER A 1 96 ? 9.552 -0.286 1.012 1.00 94.75 96 SER A CA 1
ATOM 784 C C . SER A 1 96 ? 9.376 1.087 0.357 1.00 94.75 96 SER A C 1
ATOM 786 O O . SER A 1 96 ? 8.946 2.037 1.013 1.00 94.75 96 SER A O 1
ATOM 788 N N . THR A 1 97 ? 9.620 1.183 -0.955 1.00 93.19 97 THR A N 1
ATOM 789 C CA . THR A 1 97 ? 9.393 2.411 -1.723 1.00 93.19 97 THR A CA 1
ATOM 790 C C . THR A 1 97 ? 7.924 2.823 -1.703 1.00 93.19 97 THR A C 1
ATOM 792 O O . THR A 1 97 ? 7.639 3.986 -1.446 1.00 93.19 97 THR A O 1
ATOM 795 N N . ILE A 1 98 ? 6.987 1.893 -1.930 1.00 92.62 98 ILE A N 1
ATOM 796 C CA . ILE A 1 98 ? 5.546 2.187 -1.889 1.00 92.62 98 ILE A CA 1
ATOM 797 C C . ILE A 1 98 ? 5.162 2.752 -0.525 1.00 92.62 98 ILE A C 1
ATOM 799 O O . ILE A 1 98 ? 4.587 3.833 -0.469 1.00 92.62 98 ILE A O 1
ATOM 803 N N . ILE A 1 99 ? 5.504 2.048 0.557 1.00 92.62 99 ILE A N 1
ATOM 804 C CA . ILE A 1 99 ? 5.142 2.447 1.918 1.00 92.62 99 ILE A CA 1
ATOM 805 C C . ILE A 1 99 ? 5.719 3.827 2.220 1.00 92.62 99 ILE A C 1
ATOM 807 O O . ILE A 1 99 ? 4.954 4.723 2.560 1.00 92.62 99 ILE A O 1
ATOM 811 N N . SER A 1 100 ? 7.019 4.024 1.984 1.00 91.44 100 SER A N 1
ATOM 812 C CA . SER A 1 100 ? 7.684 5.310 2.215 1.00 91.44 100 SER A CA 1
ATOM 813 C C . SER A 1 100 ? 7.007 6.448 1.445 1.00 91.44 100 SER A C 1
ATOM 815 O O . SER A 1 100 ? 6.694 7.475 2.030 1.00 91.44 100 SER A O 1
ATOM 817 N N . GLU A 1 101 ? 6.702 6.255 0.158 1.00 88.88 101 GLU A N 1
ATOM 818 C CA . GLU A 1 101 ? 6.018 7.262 -0.668 1.00 88.88 101 GLU A CA 1
ATOM 819 C C . GLU A 1 101 ? 4.590 7.554 -0.180 1.00 88.88 101 GLU A C 1
ATOM 821 O O . GLU A 1 101 ? 4.124 8.685 -0.270 1.00 88.88 101 GLU A O 1
ATOM 826 N N . THR A 1 102 ? 3.882 6.547 0.335 1.00 88.56 102 THR A N 1
ATOM 827 C CA . THR A 1 102 ? 2.503 6.712 0.822 1.00 88.56 102 THR A CA 1
ATOM 828 C C . THR A 1 102 ? 2.399 7.313 2.224 1.00 88.56 102 THR A C 1
ATOM 830 O O . THR A 1 102 ? 1.359 7.884 2.540 1.00 88.56 102 THR A O 1
ATOM 833 N N . THR A 1 103 ? 3.429 7.167 3.067 1.00 84.81 103 THR A N 1
ATOM 834 C CA . THR A 1 103 ? 3.414 7.607 4.475 1.00 84.81 103 THR A CA 1
ATOM 835 C C . THR A 1 103 ? 4.269 8.841 4.752 1.00 84.81 103 THR A C 1
ATOM 837 O O . THR A 1 103 ? 4.256 9.322 5.877 1.00 84.81 103 THR A O 1
ATOM 840 N N . ALA A 1 104 ? 5.044 9.340 3.785 1.00 73.31 104 ALA A N 1
ATOM 841 C CA . ALA A 1 104 ? 5.936 10.494 3.964 1.00 73.31 104 ALA A CA 1
ATOM 842 C C . ALA A 1 104 ? 5.227 11.868 3.992 1.00 73.31 104 ALA A C 1
ATOM 844 O O . ALA A 1 104 ? 5.889 12.888 3.805 1.00 73.31 104 ALA A O 1
ATOM 845 N N . TYR A 1 105 ? 3.912 11.904 4.224 1.00 54.22 105 TYR A N 1
ATOM 846 C CA . TYR A 1 105 ? 3.106 13.125 4.313 1.00 54.22 105 TYR A CA 1
ATOM 847 C C . TYR A 1 105 ? 2.518 13.307 5.709 1.00 54.22 105 TYR A C 1
ATOM 849 O O . TYR A 1 105 ? 2.007 12.305 6.261 1.00 54.22 105 TYR A O 1
#

pLDDT: mean 80.5, std 13.74, range [47.59, 95.94]

Sequence (105 aa):
MSLIQIIAICEAVEEDKNRKKKRFWVHPLNLKRPFFVKTFDELLSLISLSLYKKDTNCRRAVQPKERLMITLRYLATGKSFSTLSEDFLMGKSTISTIISETTAY

Organism: Euphydryas editha (NCBI:txid104508)

Foldseek 3Di:
DDPVVVVVVVVVVPDDPDPPPPPDPDPPVNVPVPPPPQDLVNVCVVCVVLQDDDADPVGDDDHSSVLSVLLCCCVVPVDQLVVSCVVVVHDSVVSVVSNCSSPVD

Secondary structure (DSSP, 8-state):
--HHHHHHHHHHHS--S----------HHHHSS------HHHHHHHHHHHH----BTTBPPPPHHHHHHHHHHHHHH---HHHHHHHHT--HHHHHHHHHHHH--

Radius of gyration: 20.89 Å; chains: 1; bounding box: 42×51×48 Å